Protein AF-A0A9W7AS23-F1 (afdb_monomer)

Nearest PDB structures (foldseek):
  8tau-assembly1_P  TM=3.254E-01  e=8.768E+00  Homo sapiens

Radius of gyration: 22.58 Å; Cα contacts (8 Å, |Δi|>4): 38; chains: 1; bounding box: 51×35×56 Å

Structure (mmCIF, N/CA/C/O backbone):
data_AF-A0A9W7AS23-F1
#
_entry.id   AF-A0A9W7AS23-F1
#
loop_
_atom_site.group_PDB
_atom_site.id
_atom_site.type_symbol
_atom_site.label_atom_id
_atom_site.label_alt_id
_atom_site.label_comp_id
_atom_site.label_asym_id
_atom_site.label_entity_id
_atom_site.label_seq_id
_atom_site.pdbx_PDB_ins_code
_atom_site.Cartn_x
_atom_site.Cartn_y
_atom_site.Cartn_z
_atom_site.occupancy
_atom_site.B_iso_or_equiv
_atom_site.auth_seq_id
_atom_site.auth_comp_id
_atom_site.auth_asym_id
_atom_site.auth_atom_id
_atom_site.pdbx_PDB_model_num
ATOM 1 N N . MET A 1 1 ? -13.834 11.671 23.291 1.00 37.16 1 MET A N 1
ATOM 2 C CA . MET A 1 1 ? -12.477 11.521 22.735 1.00 37.16 1 MET A CA 1
ATOM 3 C C . MET A 1 1 ? -11.754 12.813 23.034 1.00 37.16 1 MET A C 1
ATOM 5 O O . MET A 1 1 ? -12.161 13.842 22.510 1.00 37.16 1 MET A O 1
ATOM 9 N N . GLU A 1 2 ? -10.804 12.794 23.965 1.00 40.12 2 GLU A N 1
ATOM 10 C CA . GLU A 1 2 ? -9.956 13.960 24.210 1.00 40.12 2 GLU A CA 1
ATOM 11 C C . GLU A 1 2 ? -9.191 14.250 22.917 1.00 40.12 2 GLU A C 1
ATOM 13 O O . GLU A 1 2 ? -8.571 13.350 22.350 1.00 40.12 2 GLU A O 1
ATOM 18 N N . GLN A 1 3 ? -9.289 15.478 22.401 1.00 49.78 3 GLN A N 1
ATOM 19 C CA . GLN A 1 3 ? -8.350 15.938 21.386 1.00 49.78 3 GLN A CA 1
ATOM 20 C 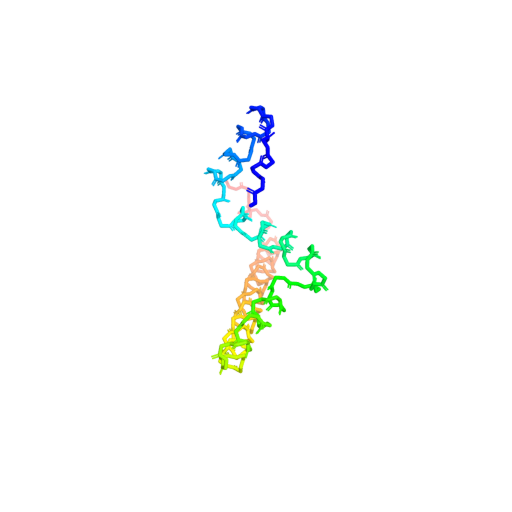C . GLN A 1 3 ? -6.974 15.868 22.042 1.00 49.78 3 GLN A C 1
ATOM 22 O O . GLN A 1 3 ? -6.660 16.706 22.884 1.00 49.78 3 GLN A O 1
ATOM 27 N N . GLN A 1 4 ? -6.172 14.859 21.697 1.00 57.38 4 GLN A N 1
ATOM 28 C CA . GLN A 1 4 ? -4.740 14.925 21.946 1.00 57.38 4 GLN A CA 1
ATOM 29 C C . GLN A 1 4 ? -4.261 16.164 21.198 1.00 57.38 4 GLN A C 1
ATOM 31 O O . GLN A 1 4 ? -4.183 16.176 19.970 1.00 57.38 4 GLN A O 1
ATOM 36 N N . SER A 1 5 ? -4.077 17.255 21.931 1.00 62.59 5 SER A N 1
ATOM 37 C CA . SER A 1 5 ? -3.646 18.525 21.378 1.00 62.59 5 SER A CA 1
ATOM 38 C C . SER A 1 5 ? -2.202 18.351 20.929 1.00 62.59 5 SER A C 1
ATOM 40 O O . SER A 1 5 ? -1.277 18.508 21.725 1.00 62.59 5 SER A O 1
ATOM 42 N N . LEU A 1 6 ? -2.033 17.960 19.664 1.00 71.38 6 LEU A N 1
ATOM 43 C CA . LEU A 1 6 ? -0.762 18.006 18.952 1.00 71.38 6 LEU A CA 1
ATOM 44 C C . LEU A 1 6 ? -0.134 19.378 19.184 1.00 71.38 6 LEU A C 1
ATOM 46 O O . LEU A 1 6 ? -0.826 20.404 19.155 1.00 71.38 6 LEU A O 1
ATOM 50 N N . SER A 1 7 ? 1.178 19.402 19.406 1.00 84.94 7 SER A N 1
ATOM 51 C CA . SER A 1 7 ? 1.891 20.671 19.410 1.00 84.94 7 SER A CA 1
ATOM 52 C C . SER A 1 7 ? 1.681 21.358 18.057 1.00 84.94 7 SER A C 1
ATOM 54 O O . SER A 1 7 ? 1.455 20.707 17.032 1.00 84.94 7 SER A O 1
ATOM 56 N N . ARG A 1 8 ? 1.741 22.693 18.030 1.00 82.62 8 ARG A N 1
ATOM 57 C CA . ARG A 1 8 ? 1.593 23.448 16.778 1.00 82.62 8 ARG A CA 1
ATOM 58 C C . ARG A 1 8 ? 2.588 22.977 15.710 1.00 82.62 8 ARG A C 1
ATOM 60 O O . ARG A 1 8 ? 2.233 22.896 14.539 1.00 82.62 8 ARG A O 1
ATOM 67 N N . GLU A 1 9 ? 3.805 22.648 16.127 1.00 86.12 9 GLU A N 1
ATOM 68 C CA . GLU A 1 9 ? 4.861 22.151 15.249 1.00 86.12 9 GLU A CA 1
ATOM 69 C C . GLU A 1 9 ? 4.513 20.776 14.659 1.00 86.12 9 GLU A C 1
ATOM 71 O O . GLU A 1 9 ? 4.621 20.575 13.446 1.00 86.12 9 GLU A O 1
ATOM 76 N N . ASP A 1 10 ? 3.996 19.860 15.480 1.00 84.38 10 ASP A N 1
ATOM 77 C CA . ASP A 1 10 ? 3.561 18.539 15.016 1.00 84.38 10 ASP A CA 1
ATOM 78 C C . ASP A 1 10 ? 2.346 18.635 14.086 1.00 84.38 10 ASP A C 1
ATOM 80 O O . ASP A 1 10 ? 2.289 17.954 13.061 1.00 84.38 10 ASP A O 1
ATOM 84 N N . ALA A 1 11 ? 1.402 19.533 14.378 1.00 84.38 11 ALA A N 1
ATOM 85 C CA . ALA A 1 11 ? 0.246 19.781 13.521 1.00 84.38 11 ALA A CA 1
ATOM 86 C C . ALA A 1 11 ? 0.658 20.327 12.141 1.00 84.38 11 ALA A C 1
ATOM 88 O O . ALA A 1 11 ? 0.135 19.892 11.113 1.00 84.38 11 ALA A O 1
ATOM 89 N N . GLU A 1 12 ? 1.625 21.248 12.090 1.00 85.75 12 GLU A N 1
ATOM 90 C CA . GLU A 1 12 ? 2.166 21.766 10.829 1.00 85.75 12 GLU A CA 1
ATOM 91 C C . GLU A 1 12 ? 2.913 20.682 10.036 1.00 85.75 12 GLU A C 1
ATOM 93 O O . GLU A 1 12 ? 2.830 20.647 8.802 1.00 85.75 12 GLU A O 1
ATOM 98 N N . LYS A 1 13 ? 3.612 19.770 10.719 1.00 86.12 13 LYS A N 1
ATOM 99 C CA . LYS A 1 13 ? 4.298 18.628 10.101 1.00 86.12 13 LYS A CA 1
ATOM 100 C C . LYS A 1 13 ? 3.314 17.621 9.502 1.00 86.12 13 LYS A C 1
ATOM 102 O O . LYS A 1 13 ? 3.475 17.242 8.341 1.00 86.12 13 LYS A O 1
ATOM 107 N N . GLU A 1 14 ? 2.285 17.234 10.247 1.00 84.81 14 GLU A N 1
ATOM 108 C CA . GLU A 1 14 ? 1.229 16.327 9.775 1.00 84.81 14 GLU A CA 1
ATOM 109 C C . GLU A 1 14 ? 0.456 16.941 8.597 1.00 84.81 14 GLU A C 1
ATOM 111 O O . GLU A 1 14 ? 0.243 16.290 7.574 1.00 84.81 14 GLU A O 1
ATOM 116 N N . TYR A 1 15 ? 0.147 18.239 8.661 1.00 84.62 15 TYR A N 1
ATOM 117 C CA . TYR A 1 15 ? -0.493 18.948 7.553 1.00 84.62 15 TYR A CA 1
ATOM 118 C C . TYR A 1 15 ? 0.382 19.006 6.292 1.00 84.62 15 TYR A C 1
ATOM 120 O O . TYR A 1 15 ? -0.118 18.877 5.170 1.00 84.62 15 TYR A O 1
ATOM 128 N N . LYS A 1 16 ? 1.701 19.174 6.448 1.00 88.06 16 LYS A N 1
ATOM 129 C CA . LYS A 1 16 ? 2.653 19.109 5.328 1.00 88.06 16 LYS A CA 1
ATOM 130 C C . LYS A 1 16 ? 2.706 17.715 4.706 1.00 88.06 16 LYS A C 1
ATOM 132 O O . LYS A 1 16 ? 2.694 17.629 3.480 1.00 88.06 16 LYS A O 1
ATOM 137 N N . LYS A 1 17 ? 2.731 16.646 5.512 1.00 86.06 17 LYS A N 1
ATOM 138 C CA . LYS A 1 17 ? 2.665 15.262 5.007 1.00 86.06 17 LYS A CA 1
ATOM 139 C C . LYS A 1 17 ? 1.395 15.041 4.183 1.00 86.06 17 LYS A C 1
ATOM 141 O O . LYS A 1 17 ? 1.489 14.618 3.033 1.00 86.06 17 LYS A O 1
ATOM 146 N N . PHE A 1 18 ? 0.240 15.434 4.728 1.00 86.94 18 PHE A N 1
ATOM 147 C CA . PHE A 1 18 ? -1.041 15.370 4.024 1.00 86.94 18 PHE A CA 1
ATOM 148 C C . PHE A 1 18 ? -1.009 16.126 2.689 1.00 86.94 18 PHE A C 1
ATOM 150 O O . PHE A 1 18 ? -1.469 15.605 1.680 1.00 86.94 18 PHE A O 1
ATOM 157 N N . LYS A 1 19 ? -0.433 17.336 2.645 1.00 89.62 19 LYS A N 1
ATOM 158 C CA . LYS A 1 19 ? -0.322 18.113 1.399 1.00 89.62 19 LYS A CA 1
ATOM 159 C C . LYS A 1 19 ? 0.606 17.494 0.356 1.00 89.62 19 LYS A C 1
ATOM 161 O O . LYS A 1 19 ? 0.340 17.653 -0.831 1.00 89.62 19 LYS A O 1
ATOM 166 N N . MET A 1 20 ? 1.703 16.865 0.775 1.00 89.62 20 MET A N 1
ATOM 167 C CA . MET A 1 20 ? 2.696 16.307 -0.148 1.00 89.62 20 MET A CA 1
ATOM 168 C C . MET A 1 20 ? 2.205 15.026 -0.815 1.00 89.62 20 MET A C 1
ATOM 170 O O . MET A 1 20 ? 2.336 14.889 -2.029 1.00 89.62 20 MET A O 1
ATOM 174 N N . ASN A 1 21 ? 1.628 14.107 -0.041 1.00 89.06 21 ASN A N 1
ATOM 175 C CA . ASN A 1 21 ? 1.018 12.902 -0.587 1.00 89.06 21 ASN A CA 1
ATOM 176 C C . ASN A 1 21 ? -0.205 12.493 0.251 1.00 89.06 21 ASN A C 1
ATOM 178 O O . ASN A 1 21 ? -0.071 11.737 1.216 1.00 89.06 21 ASN A O 1
ATOM 182 N N . PRO A 1 22 ? -1.408 12.976 -0.116 1.00 85.75 22 PRO A N 1
ATOM 183 C CA . PRO A 1 22 ? -2.631 12.685 0.628 1.00 85.75 22 PRO A CA 1
ATOM 184 C C . PRO A 1 22 ? -2.952 11.189 0.716 1.00 85.75 22 PRO A C 1
ATOM 186 O O . PRO A 1 22 ? -3.518 10.740 1.711 1.00 85.75 22 PRO A O 1
ATOM 189 N N . ASN A 1 23 ? -2.599 10.421 -0.320 1.00 84.12 23 ASN A N 1
ATOM 190 C CA . ASN A 1 23 ? -2.906 8.995 -0.389 1.00 84.12 23 ASN A CA 1
ATOM 191 C C . ASN A 1 23 ? -2.017 8.197 0.563 1.00 84.12 23 ASN A C 1
ATOM 193 O O . ASN A 1 23 ? -2.533 7.413 1.356 1.00 84.12 23 ASN A O 1
ATOM 197 N N . ASP A 1 24 ? -0.705 8.436 0.531 1.00 86.19 24 ASP A N 1
ATOM 198 C CA . ASP A 1 24 ? 0.232 7.766 1.440 1.00 86.19 24 ASP A CA 1
ATOM 199 C C . ASP A 1 24 ? -0.061 8.146 2.890 1.00 86.19 24 ASP A C 1
ATOM 201 O O . ASP A 1 24 ? -0.069 7.282 3.758 1.00 86.19 24 ASP A O 1
ATOM 205 N N . TYR A 1 25 ? -0.393 9.415 3.140 1.00 87.31 25 TYR A N 1
ATOM 206 C CA . TYR A 1 25 ? -0.792 9.873 4.466 1.00 87.31 25 TYR A CA 1
ATOM 207 C C . TYR A 1 25 ? -2.016 9.111 4.996 1.00 87.31 25 TYR A C 1
ATOM 209 O O . TYR A 1 25 ? -2.024 8.657 6.139 1.00 87.31 25 TYR A O 1
ATOM 217 N N . ALA A 1 26 ? -3.057 8.946 4.174 1.00 86.88 26 ALA A N 1
ATOM 218 C CA . ALA A 1 26 ? -4.249 8.202 4.571 1.00 86.88 26 ALA A CA 1
ATOM 219 C C . ALA A 1 26 ? -3.948 6.715 4.827 1.00 86.88 26 ALA A C 1
ATOM 221 O O . ALA A 1 26 ? -4.510 6.133 5.755 1.00 86.88 26 ALA A O 1
ATOM 222 N N . LEU A 1 27 ? -3.053 6.115 4.036 1.00 87.38 27 LEU A N 1
ATOM 223 C CA . LEU A 1 27 ? -2.604 4.735 4.230 1.00 87.38 27 LEU A CA 1
ATOM 224 C C . LEU A 1 27 ? -1.809 4.577 5.531 1.00 87.38 27 LEU A C 1
ATOM 226 O O . LEU A 1 27 ? -2.159 3.716 6.330 1.00 87.38 27 LEU A O 1
ATOM 230 N N . GLU A 1 28 ? -0.818 5.440 5.778 1.00 90.00 28 GLU A N 1
ATOM 231 C CA . GLU A 1 28 ? -0.001 5.459 7.004 1.00 90.00 28 GLU A CA 1
ATOM 232 C C . GLU A 1 28 ? -0.900 5.584 8.241 1.00 90.00 28 GLU A C 1
ATOM 234 O O . GLU A 1 28 ? -0.816 4.773 9.161 1.00 90.00 28 GLU A O 1
ATOM 239 N N . LYS A 1 29 ? -1.850 6.528 8.233 1.00 90.31 29 LYS A N 1
ATOM 240 C CA . LYS A 1 29 ? -2.797 6.703 9.346 1.00 90.31 29 LYS A CA 1
ATOM 241 C C . LYS A 1 29 ? -3.755 5.537 9.523 1.00 90.31 29 LYS A C 1
ATOM 243 O O . LYS A 1 29 ? -4.070 5.182 10.658 1.00 90.31 29 LYS A O 1
ATOM 248 N N . GLY A 1 30 ? -4.213 4.935 8.431 1.00 88.94 30 GLY A N 1
ATOM 249 C CA . GLY A 1 30 ? -5.025 3.726 8.492 1.00 88.94 30 GLY A CA 1
ATOM 250 C C . GLY A 1 30 ? -4.253 2.557 9.108 1.00 88.94 30 GLY A C 1
ATOM 251 O O . GLY A 1 30 ? -4.775 1.869 9.985 1.00 88.94 30 GLY A O 1
ATOM 252 N N . GLU A 1 31 ? -3.007 2.347 8.687 1.00 91.75 31 GLU A N 1
ATOM 253 C CA . GLU A 1 31 ? -2.134 1.309 9.239 1.00 91.75 31 GLU A CA 1
ATOM 254 C C . GLU A 1 31 ? -1.855 1.532 10.726 1.00 91.75 31 GLU A C 1
ATOM 256 O O . GLU A 1 31 ? -2.046 0.604 11.512 1.00 91.75 31 GLU A O 1
ATOM 261 N N . GLU A 1 32 ? -1.496 2.754 11.132 1.00 92.81 32 GLU A N 1
ATOM 262 C CA . GLU A 1 32 ? -1.301 3.124 12.541 1.00 92.81 32 GLU A CA 1
ATOM 263 C C . GLU A 1 32 ? -2.559 2.841 13.376 1.00 92.81 32 GLU A C 1
ATOM 265 O O . GLU A 1 32 ? -2.483 2.233 14.449 1.00 92.81 32 GLU A O 1
ATOM 270 N N . TYR A 1 33 ? -3.730 3.238 12.868 1.00 92.19 33 TYR A N 1
ATOM 271 C CA . TYR A 1 33 ? -5.003 3.052 13.554 1.00 92.19 33 TYR A CA 1
ATOM 272 C C . TYR A 1 33 ? -5.314 1.571 13.793 1.00 92.19 33 TYR A C 1
ATOM 274 O O . TYR A 1 33 ? -5.491 1.159 14.941 1.00 92.19 33 TYR A O 1
ATOM 282 N N . TYR A 1 34 ? -5.340 0.740 12.750 1.00 93.00 34 TYR A N 1
ATOM 283 C CA . TYR A 1 34 ? -5.693 -0.672 12.921 1.00 93.00 34 TYR A CA 1
ATOM 284 C C . TYR A 1 34 ? -4.592 -1.481 13.617 1.00 93.00 34 TYR A C 1
ATOM 286 O O . TYR A 1 34 ? -4.913 -2.413 14.358 1.00 93.00 34 TYR A O 1
ATOM 294 N N . ALA A 1 35 ? -3.319 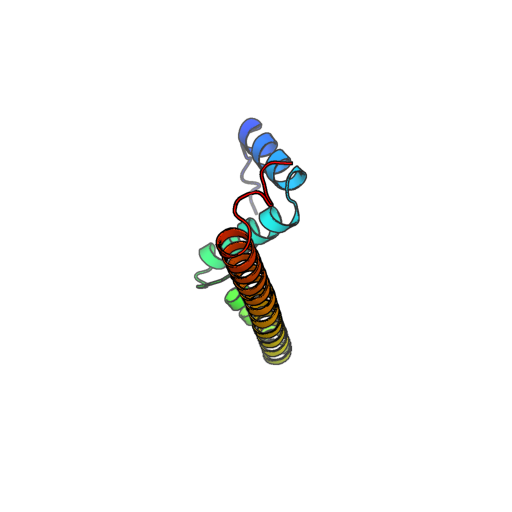-1.101 13.481 1.00 93.00 35 ALA A N 1
ATOM 295 C CA . ALA A 1 35 ? -2.244 -1.686 14.280 1.00 93.00 35 ALA A CA 1
ATOM 296 C C . ALA A 1 35 ? -2.458 -1.431 15.780 1.00 93.00 35 ALA A C 1
ATOM 298 O O . ALA A 1 35 ? -2.297 -2.350 16.585 1.00 93.00 35 ALA A O 1
ATOM 299 N N . SER A 1 36 ? -2.903 -0.226 16.165 1.00 93.25 36 SER A N 1
ATOM 300 C CA . SER A 1 36 ? -3.228 0.094 17.566 1.00 93.25 36 SER A CA 1
ATOM 301 C C . SER A 1 36 ? -4.387 -0.742 18.129 1.00 93.25 36 SER A C 1
ATOM 303 O O . SER A 1 36 ? -4.443 -0.998 19.330 1.00 93.25 36 SER A O 1
ATOM 305 N N . LEU A 1 37 ? -5.278 -1.222 17.256 1.00 92.06 37 LEU A N 1
ATOM 306 C CA . LEU A 1 37 ? -6.381 -2.124 17.597 1.00 92.06 37 LEU A CA 1
ATOM 307 C C . LEU A 1 37 ? -5.974 -3.610 17.599 1.00 92.06 37 LEU A C 1
ATOM 309 O O . LEU A 1 37 ? -6.805 -4.468 17.896 1.00 92.06 37 LEU A O 1
ATOM 313 N N . GLY A 1 38 ? -4.715 -3.927 17.282 1.00 92.69 38 GLY A N 1
ATOM 314 C CA . GLY A 1 38 ? -4.172 -5.288 17.282 1.00 92.69 38 GLY A CA 1
ATOM 315 C C . GLY A 1 38 ? -4.300 -6.039 15.954 1.00 92.69 38 GLY A C 1
ATOM 316 O O . GLY A 1 38 ? -4.006 -7.236 15.903 1.00 92.69 38 GLY A O 1
ATOM 317 N N . TYR A 1 39 ? -4.714 -5.374 14.872 1.00 92.94 39 TYR A N 1
ATOM 318 C CA . TYR A 1 39 ? -4.728 -5.990 13.545 1.00 92.94 39 TYR A CA 1
ATOM 319 C C . TYR A 1 39 ? -3.320 -6.043 12.947 1.00 92.94 39 TYR A C 1
ATOM 321 O O . TYR A 1 39 ? -2.493 -5.159 13.159 1.00 92.94 39 TYR A O 1
ATOM 329 N N . LYS A 1 40 ? -3.050 -7.088 12.156 1.00 90.88 40 LYS A N 1
ATOM 330 C CA . LYS A 1 40 ? -1.751 -7.278 11.486 1.00 90.88 40 LYS A CA 1
ATOM 331 C C . LYS A 1 40 ? -1.554 -6.346 10.294 1.00 90.88 40 LYS A C 1
ATOM 333 O O . LYS A 1 40 ? -0.419 -6.097 9.901 1.00 90.88 40 LYS A O 1
ATOM 338 N N . SER A 1 41 ? -2.647 -5.886 9.694 1.00 91.69 41 SER A N 1
ATOM 339 C CA . SER A 1 41 ? -2.634 -4.978 8.556 1.00 91.69 41 SER A CA 1
ATOM 340 C C . SER A 1 41 ? -3.895 -4.116 8.529 1.00 91.69 41 SER A C 1
ATOM 342 O O . SER A 1 41 ? -4.935 -4.505 9.065 1.00 91.69 41 SER A O 1
ATOM 344 N N . LEU A 1 42 ? -3.814 -2.972 7.841 1.00 92.12 42 LEU A N 1
ATOM 345 C CA . LEU A 1 42 ? -4.963 -2.118 7.516 1.00 92.12 42 LEU A CA 1
ATOM 346 C C . LEU A 1 42 ? -6.112 -2.931 6.897 1.00 92.12 42 LEU A C 1
ATOM 348 O O . LEU A 1 42 ? -7.264 -2.796 7.295 1.00 92.12 42 LEU A O 1
ATOM 352 N N . MET A 1 43 ? -5.791 -3.816 5.952 1.00 93.00 43 MET A N 1
ATOM 353 C CA . MET A 1 43 ? -6.787 -4.615 5.234 1.00 93.00 43 MET A CA 1
ATOM 354 C C . MET A 1 43 ? -7.529 -5.588 6.155 1.00 93.00 43 MET A C 1
ATOM 356 O O . MET A 1 43 ? -8.740 -5.739 6.012 1.00 93.00 43 MET A O 1
ATOM 360 N N . ASP A 1 44 ? -6.841 -6.200 7.124 1.00 92.38 44 ASP A N 1
ATOM 361 C CA . ASP A 1 44 ? -7.479 -7.084 8.111 1.00 92.38 44 ASP A CA 1
ATOM 362 C C . ASP A 1 44 ? -8.453 -6.309 9.009 1.00 92.38 44 ASP A C 1
ATOM 364 O O . ASP A 1 44 ? -9.546 -6.793 9.306 1.00 92.38 44 ASP A O 1
ATOM 368 N N . GLY A 1 45 ? -8.076 -5.088 9.400 1.00 92.38 45 GLY A N 1
ATOM 369 C CA . GLY A 1 45 ? -8.940 -4.188 10.159 1.00 92.38 45 GLY A CA 1
ATOM 370 C C . GLY A 1 45 ? -10.202 -3.800 9.388 1.00 92.38 45 GLY A C 1
ATOM 371 O O . GLY A 1 45 ? -11.313 -3.949 9.898 1.00 92.38 45 GLY A O 1
ATOM 372 N N . VAL A 1 46 ? -10.041 -3.405 8.123 1.00 92.06 46 VAL A N 1
ATOM 373 C CA . VAL A 1 46 ? -11.155 -3.069 7.221 1.00 92.06 46 VAL A CA 1
ATOM 374 C C . VAL A 1 46 ? -12.079 -4.270 6.991 1.00 92.06 46 VAL A C 1
ATOM 376 O O . VAL A 1 46 ? -13.300 -4.117 6.990 1.00 92.06 46 VAL A O 1
ATOM 379 N N . ILE A 1 47 ? -11.526 -5.477 6.831 1.00 94.25 47 ILE A N 1
ATOM 380 C CA . ILE A 1 47 ? -12.321 -6.708 6.721 1.00 94.25 47 ILE A CA 1
ATOM 381 C C . ILE A 1 47 ? -13.122 -6.944 8.004 1.00 94.25 47 ILE A C 1
ATOM 383 O O . ILE A 1 47 ? -14.314 -7.226 7.922 1.00 94.25 47 ILE A O 1
ATOM 387 N N . SER A 1 48 ? -12.504 -6.797 9.178 1.00 92.62 48 SER A N 1
ATOM 388 C CA . SER A 1 48 ? -13.192 -7.009 10.455 1.00 92.62 48 SER A CA 1
ATOM 389 C C . SER A 1 48 ? -14.331 -6.014 10.690 1.00 92.62 48 SER A C 1
ATOM 391 O O . SER A 1 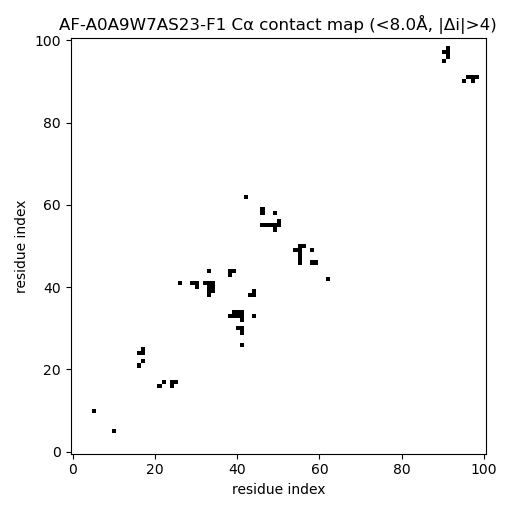48 ? -15.368 -6.374 11.24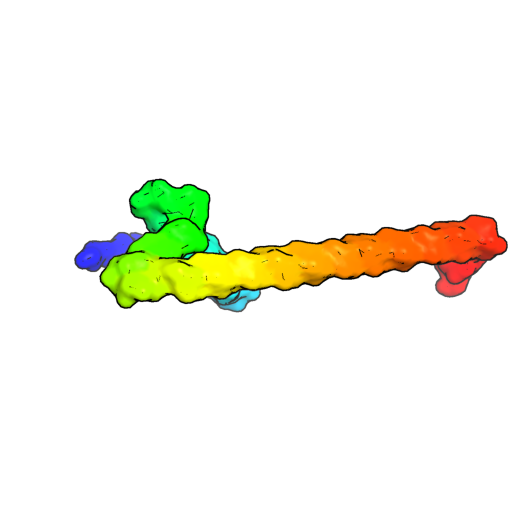7 1.00 92.62 48 SER A O 1
ATOM 393 N N . GLU A 1 49 ? -14.188 -4.764 10.251 1.00 92.75 49 GLU A N 1
ATOM 394 C CA . GLU A 1 49 ? -15.292 -3.800 10.285 1.00 92.75 49 GLU A CA 1
ATOM 395 C C . GLU A 1 49 ? -16.408 -4.175 9.312 1.00 92.75 49 GLU A C 1
ATOM 397 O O . GLU A 1 49 ? -17.574 -4.194 9.701 1.00 92.75 49 GLU A O 1
ATOM 402 N N . ALA A 1 50 ? -16.060 -4.573 8.090 1.00 92.75 50 ALA A N 1
ATOM 403 C CA . ALA A 1 50 ? -17.038 -5.033 7.110 1.00 92.75 50 ALA A CA 1
ATOM 404 C C . ALA A 1 50 ? -17.780 -6.303 7.561 1.00 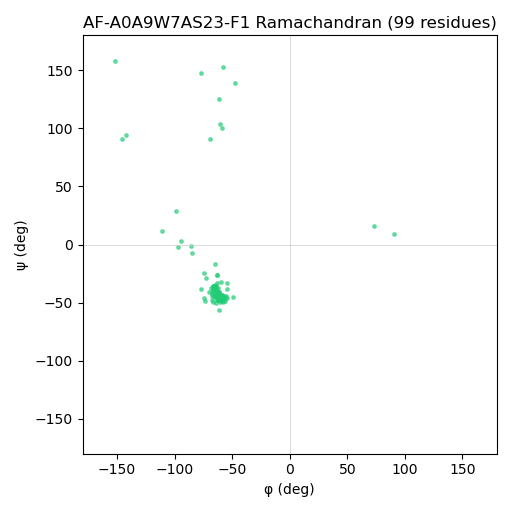92.75 50 ALA A C 1
ATOM 406 O O . ALA A 1 50 ? -18.959 -6.471 7.255 1.00 92.75 50 ALA A O 1
ATOM 407 N N . GLU A 1 51 ? -17.132 -7.196 8.312 1.00 93.75 51 GLU A N 1
ATOM 408 C CA . GLU A 1 51 ? -17.767 -8.377 8.907 1.00 93.75 51 GLU A CA 1
ATOM 409 C C . GLU A 1 51 ? -18.874 -8.006 9.896 1.00 93.75 51 GLU A C 1
ATOM 411 O O . GLU A 1 51 ? -19.926 -8.648 9.890 1.00 93.75 51 GLU A O 1
ATOM 416 N N . LYS A 1 52 ? -18.694 -6.937 10.683 1.00 93.81 52 LYS A N 1
ATOM 417 C CA . LYS A 1 52 ? -19.732 -6.433 11.603 1.00 93.81 52 LYS A CA 1
ATOM 418 C C . LYS A 1 52 ? -20.979 -5.953 10.857 1.00 93.81 52 LYS A C 1
ATOM 420 O O . LYS A 1 52 ? -22.073 -5.997 11.410 1.00 93.81 52 LYS A O 1
ATOM 425 N N . GLU A 1 53 ? -20.819 -5.534 9.604 1.00 92.56 53 GLU A N 1
ATOM 426 C CA . GLU A 1 53 ? -21.897 -5.094 8.712 1.00 92.56 53 GLU A CA 1
ATOM 427 C 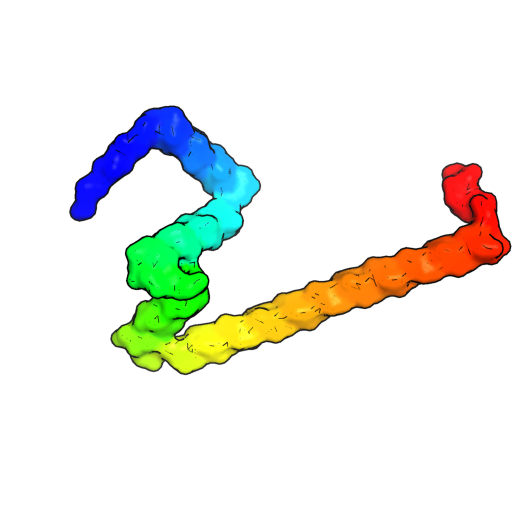C . GLU A 1 53 ? -22.425 -6.212 7.792 1.00 92.56 53 GLU A C 1
ATOM 429 O O . GLU A 1 53 ? -23.272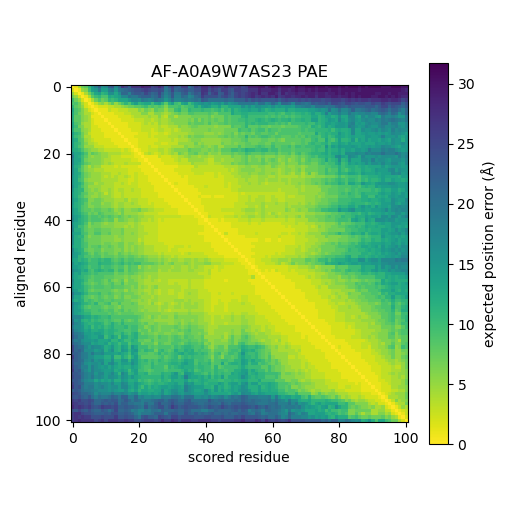 -5.960 6.936 1.00 92.56 53 GLU A O 1
ATOM 434 N N . GLY A 1 54 ? -21.925 -7.448 7.922 1.00 93.31 54 GLY A N 1
ATOM 435 C CA . GLY A 1 54 ? -22.306 -8.568 7.052 1.00 93.31 54 GLY A CA 1
ATOM 436 C C . GLY A 1 54 ? -21.731 -8.496 5.630 1.00 93.31 54 GLY A C 1
ATOM 437 O O . GLY A 1 54 ? -22.192 -9.208 4.742 1.00 93.31 54 GLY A O 1
ATOM 438 N N . ARG A 1 55 ? -20.719 -7.651 5.402 1.00 94.19 55 ARG A N 1
ATOM 439 C CA . ARG A 1 55 ? -20.065 -7.408 4.100 1.00 94.19 55 ARG A CA 1
ATOM 440 C C . ARG A 1 55 ? -18.630 -7.939 4.020 1.00 94.19 55 ARG A C 1
ATOM 442 O O . ARG A 1 55 ? -17.902 -7.619 3.082 1.00 94.19 55 ARG A O 1
ATOM 449 N N . GLY A 1 56 ? -18.211 -8.750 4.991 1.00 93.19 56 GLY A N 1
ATOM 450 C CA . GLY A 1 56 ? -16.843 -9.273 5.082 1.00 93.19 56 GLY A CA 1
ATOM 451 C C . GLY A 1 56 ? -16.377 -9.988 3.810 1.00 93.19 56 GLY A C 1
ATOM 452 O O . GLY A 1 56 ? -15.295 -9.697 3.304 1.00 93.19 56 GLY A O 1
ATOM 453 N N . ASP A 1 57 ? -17.214 -10.861 3.245 1.00 94.12 57 ASP A N 1
ATOM 454 C CA . ASP A 1 57 ? -16.864 -11.638 2.048 1.00 94.12 57 ASP A CA 1
ATOM 455 C C . ASP A 1 57 ? -16.717 -10.762 0.795 1.00 94.12 57 ASP A C 1
ATOM 457 O O . ASP A 1 57 ? -15.763 -10.928 0.034 1.00 94.12 57 ASP A O 1
ATOM 461 N N . GLU A 1 58 ? -17.600 -9.772 0.614 1.00 94.56 58 GLU A N 1
ATOM 462 C CA . GLU A 1 58 ? -17.512 -8.785 -0.474 1.00 94.56 58 GLU A CA 1
ATOM 463 C C . GLU A 1 58 ? -16.179 -8.027 -0.409 1.00 94.56 58 GLU A C 1
ATOM 465 O O . GLU A 1 58 ? -15.476 -7.860 -1.410 1.00 94.56 58 GLU A O 1
ATOM 470 N N . VAL A 1 59 ? -15.810 -7.568 0.787 1.00 93.81 59 VAL A N 1
ATOM 471 C CA . VAL A 1 59 ? -14.593 -6.783 0.998 1.00 93.81 59 VAL A CA 1
ATOM 472 C C . VAL A 1 59 ? -13.340 -7.644 0.826 1.00 93.81 59 VAL A C 1
ATOM 474 O O . VAL A 1 59 ? -12.395 -7.210 0.161 1.00 93.81 59 VAL A O 1
ATOM 477 N N . ARG A 1 60 ? -13.341 -8.885 1.328 1.00 93.56 60 ARG A N 1
ATOM 478 C CA . ARG A 1 60 ? -12.254 -9.855 1.107 1.00 93.56 60 ARG A CA 1
ATOM 479 C C . ARG A 1 60 ? -12.032 -10.146 -0.376 1.00 93.56 60 ARG A C 1
ATOM 481 O O . ARG A 1 60 ? -10.879 -10.171 -0.816 1.00 93.56 60 ARG A O 1
ATOM 488 N N . ASP A 1 61 ? -13.099 -10.326 -1.153 1.00 95.62 61 ASP A N 1
ATOM 489 C CA . ASP A 1 61 ? -12.992 -10.560 -2.597 1.00 95.62 61 ASP A CA 1
ATOM 490 C C . ASP A 1 61 ? -12.411 -9.335 -3.320 1.00 95.62 61 ASP A C 1
ATOM 492 O O . ASP A 1 61 ? -11.452 -9.444 -4.092 1.00 95.62 61 ASP A O 1
ATOM 496 N N . ARG A 1 62 ? -12.892 -8.132 -2.983 1.00 93.31 62 ARG A N 1
ATOM 497 C CA . ARG A 1 62 ? -12.369 -6.874 -3.541 1.00 93.31 62 ARG A CA 1
ATOM 498 C C . ARG A 1 62 ? -10.882 -6.674 -3.253 1.00 93.31 62 ARG A C 1
ATOM 500 O O . ARG A 1 62 ? -10.135 -6.308 -4.164 1.00 93.31 62 ARG A O 1
ATOM 507 N N . ILE A 1 63 ? -10.444 -6.927 -2.020 1.00 92.44 63 ILE A N 1
ATOM 508 C CA . ILE A 1 63 ? -9.028 -6.842 -1.628 1.00 92.44 63 ILE A CA 1
ATOM 509 C C . ILE A 1 63 ? -8.204 -7.886 -2.386 1.00 92.44 63 ILE A C 1
ATOM 511 O O . ILE A 1 63 ? -7.131 -7.573 -2.909 1.00 92.44 63 ILE A O 1
ATOM 515 N N . SER A 1 64 ? -8.713 -9.112 -2.507 1.00 93.25 64 SER A N 1
ATOM 516 C CA . SER A 1 64 ? -8.026 -10.191 -3.224 1.00 93.25 64 SER A CA 1
ATOM 517 C C . SER A 1 64 ? -7.847 -9.860 -4.706 1.00 93.25 64 SER A C 1
ATOM 519 O O . SER A 1 64 ? -6.746 -10.006 -5.248 1.00 93.25 64 SER A O 1
ATOM 521 N N . LYS A 1 65 ? -8.890 -9.328 -5.353 1.00 95.06 65 LYS A N 1
ATOM 522 C CA . LYS A 1 65 ? -8.832 -8.843 -6.736 1.00 95.06 65 LYS A CA 1
ATOM 523 C C . LYS A 1 65 ? -7.824 -7.708 -6.891 1.00 95.06 65 LYS A C 1
ATOM 525 O O . LYS A 1 65 ? -6.968 -7.775 -7.770 1.00 95.06 65 LYS A O 1
ATOM 530 N N . PHE A 1 66 ? -7.871 -6.710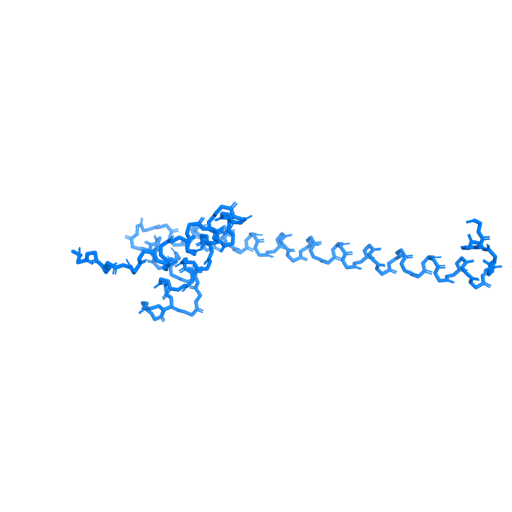 -6.008 1.00 91.38 66 PHE A N 1
ATOM 531 C CA . PHE A 1 66 ? -6.920 -5.598 -6.021 1.00 91.38 66 PHE A CA 1
ATOM 532 C C . PHE A 1 66 ? -5.467 -6.080 -5.904 1.00 91.38 66 PHE A C 1
ATOM 534 O O . PHE A 1 66 ? -4.602 -5.632 -6.662 1.00 91.38 66 PHE A O 1
ATOM 541 N N . LYS A 1 67 ? -5.194 -7.026 -4.998 1.00 90.38 67 LYS A N 1
ATOM 542 C CA . LYS A 1 67 ? -3.857 -7.600 -4.804 1.00 90.38 67 LYS A CA 1
ATOM 543 C C . LYS A 1 67 ? -3.374 -8.328 -6.055 1.00 90.38 67 LYS A C 1
ATOM 545 O O . LYS A 1 67 ? -2.244 -8.102 -6.486 1.00 90.38 67 LYS A O 1
ATOM 550 N N . ARG A 1 68 ? -4.232 -9.147 -6.666 1.00 93.62 68 ARG A N 1
ATOM 551 C CA . ARG A 1 68 ? -3.915 -9.864 -7.908 1.00 93.62 68 ARG A CA 1
ATOM 552 C C . ARG A 1 68 ? -3.608 -8.901 -9.053 1.00 93.62 68 ARG A C 1
ATOM 554 O O . ARG A 1 68 ? -2.594 -9.052 -9.730 1.00 93.62 68 ARG A O 1
ATOM 561 N N . ASP A 1 69 ? -4.455 -7.897 -9.246 1.00 94.25 69 ASP A N 1
ATOM 562 C CA . ASP A 1 69 ? -4.295 -6.928 -10.331 1.00 94.25 69 ASP A CA 1
ATOM 563 C C . ASP A 1 69 ? -3.032 -6.072 -10.128 1.00 94.25 69 ASP A C 1
ATOM 565 O O . ASP A 1 69 ? -2.319 -5.765 -11.085 1.00 94.25 69 ASP A O 1
ATOM 569 N N . SER A 1 70 ? -2.702 -5.737 -8.878 1.00 90.81 70 SER A N 1
ATOM 570 C CA . SER A 1 70 ? -1.469 -5.019 -8.531 1.00 90.81 70 SER A CA 1
ATOM 571 C C . SER A 1 70 ? -0.218 -5.862 -8.779 1.00 90.81 70 SER A C 1
ATOM 573 O O . SER A 1 70 ? 0.748 -5.363 -9.355 1.00 90.81 70 SER A O 1
ATOM 575 N N . GLN A 1 71 ? -0.237 -7.150 -8.419 1.00 92.38 71 GLN A N 1
ATOM 576 C CA . GLN A 1 71 ? 0.860 -8.077 -8.716 1.00 92.38 71 GLN A CA 1
ATOM 577 C C . GLN A 1 71 ? 1.079 -8.224 -10.223 1.00 92.38 71 GLN A C 1
ATOM 579 O O . GLN A 1 71 ? 2.215 -8.157 -10.686 1.00 92.38 71 GLN A O 1
ATOM 584 N N . LEU A 1 72 ? -0.000 -8.355 -11.000 1.00 94.19 72 LEU A N 1
ATOM 585 C CA . LEU A 1 72 ? 0.090 -8.447 -12.455 1.00 94.19 72 LEU A CA 1
ATOM 586 C C . LEU A 1 72 ? 0.731 -7.192 -13.062 1.00 94.19 72 LEU A C 1
ATOM 588 O O . LEU A 1 72 ? 1.621 -7.303 -13.904 1.00 94.19 72 LEU A O 1
ATOM 592 N N . LYS A 1 73 ? 0.328 -6.002 -12.601 1.00 92.06 73 LYS A N 1
ATOM 593 C CA . LYS A 1 73 ? 0.945 -4.735 -13.021 1.00 92.06 73 LYS A CA 1
ATOM 594 C C . LYS A 1 73 ? 2.423 -4.675 -12.645 1.00 92.06 73 LYS A C 1
ATOM 596 O O . LYS A 1 73 ? 3.236 -4.303 -13.484 1.00 92.06 73 LYS A O 1
ATOM 601 N N . ALA A 1 74 ? 2.783 -5.075 -11.426 1.00 90.88 74 ALA A N 1
ATOM 602 C CA . ALA A 1 74 ? 4.176 -5.103 -10.988 1.00 90.88 74 ALA A CA 1
ATOM 603 C C . ALA A 1 74 ? 5.026 -6.026 -11.876 1.00 90.88 74 ALA A C 1
ATOM 605 O O . ALA A 1 74 ? 6.082 -5.613 -12.353 1.00 90.88 74 ALA A O 1
ATOM 606 N N . TYR A 1 75 ? 4.540 -7.233 -12.180 1.00 93.81 75 TYR A N 1
ATOM 607 C CA . TYR A 1 75 ? 5.229 -8.149 -13.090 1.00 93.81 75 TYR A CA 1
ATOM 608 C C . TYR A 1 75 ? 5.333 -7.603 -14.512 1.00 93.81 75 TYR A C 1
ATOM 610 O O . TYR A 1 75 ? 6.381 -7.758 -15.135 1.00 93.81 75 TYR A O 1
ATOM 618 N N . ALA A 1 76 ? 4.300 -6.927 -15.017 1.00 93.12 76 ALA A N 1
ATOM 619 C CA . ALA A 1 76 ? 4.346 -6.292 -16.331 1.00 93.12 76 ALA A CA 1
ATOM 620 C C . ALA A 1 76 ? 5.421 -5.193 -16.395 1.00 93.12 76 ALA A C 1
ATOM 622 O O . ALA A 1 76 ? 6.185 -5.132 -17.361 1.00 93.12 76 ALA A O 1
ATOM 623 N N . VAL A 1 77 ? 5.531 -4.365 -15.352 1.00 94.00 77 VAL A N 1
ATOM 624 C CA . VAL A 1 77 ? 6.572 -3.330 -15.250 1.00 94.00 77 VAL A CA 1
ATOM 625 C C . VAL A 1 77 ? 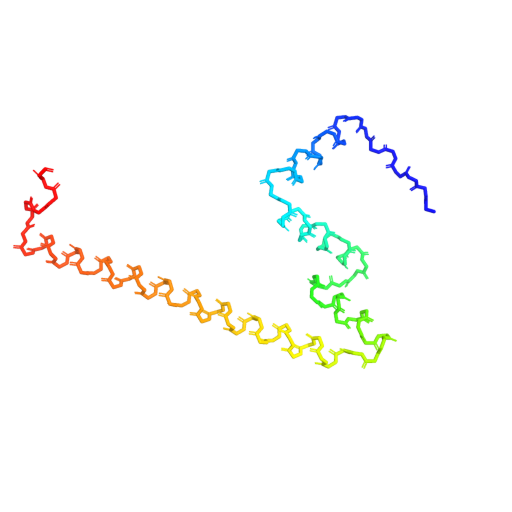7.960 -3.964 -15.179 1.00 94.00 77 VAL A C 1
ATOM 627 O O . VAL A 1 77 ? 8.825 -3.607 -15.976 1.00 94.00 77 VAL A O 1
ATOM 630 N N . ILE A 1 78 ? 8.167 -4.940 -14.290 1.00 92.25 78 ILE A N 1
ATOM 631 C CA . ILE A 1 78 ? 9.450 -5.647 -14.152 1.00 92.25 78 ILE A CA 1
ATOM 632 C C . ILE A 1 78 ? 9.844 -6.308 -15.477 1.00 92.25 78 ILE A C 1
ATOM 634 O O . ILE A 1 78 ? 10.966 -6.130 -15.944 1.00 92.25 78 ILE A O 1
ATOM 638 N N . GLY A 1 79 ? 8.915 -7.023 -16.113 1.00 93.44 79 GLY A N 1
ATOM 639 C CA . GLY A 1 79 ? 9.139 -7.667 -17.404 1.00 93.44 79 GLY A CA 1
ATOM 640 C C . GLY A 1 79 ? 9.525 -6.663 -18.487 1.00 93.44 79 GLY A C 1
ATOM 641 O O . GLY A 1 79 ? 10.490 -6.889 -19.212 1.00 93.44 79 GLY A O 1
ATOM 642 N N . THR A 1 80 ? 8.841 -5.519 -18.549 1.00 93.06 80 THR A N 1
ATOM 643 C CA . THR A 1 80 ? 9.163 -4.449 -19.505 1.00 93.06 80 THR A CA 1
ATOM 644 C C . THR A 1 80 ? 10.564 -3.893 -19.268 1.00 93.06 80 THR A C 1
ATOM 646 O O . THR A 1 80 ? 11.340 -3.774 -20.213 1.00 93.06 80 THR A O 1
ATOM 649 N N . VAL A 1 81 ? 10.925 -3.606 -18.015 1.00 94.38 81 VAL A N 1
ATOM 650 C CA . VAL A 1 81 ? 12.263 -3.106 -17.659 1.00 94.38 81 VAL A CA 1
ATOM 651 C C . VAL A 1 81 ? 13.344 -4.114 -18.042 1.00 94.38 81 VAL A C 1
ATOM 653 O O . VAL A 1 81 ? 14.351 -3.727 -18.629 1.00 94.38 81 VAL A O 1
ATOM 656 N N . ILE A 1 82 ? 13.126 -5.403 -17.770 1.00 94.56 82 ILE A N 1
ATOM 657 C CA . ILE A 1 82 ? 14.052 -6.477 -18.147 1.00 94.56 82 ILE A CA 1
ATOM 658 C C . ILE A 1 82 ? 14.224 -6.524 -19.669 1.00 94.56 82 ILE A C 1
ATOM 660 O O . ILE A 1 82 ? 15.354 -6.517 -20.155 1.00 94.56 82 ILE A O 1
ATOM 664 N N . VAL A 1 83 ? 13.127 -6.530 -20.430 1.00 94.94 83 VAL A N 1
ATOM 665 C CA . VAL A 1 83 ? 13.171 -6.575 -21.900 1.00 94.94 83 VAL A CA 1
ATOM 666 C C . VAL A 1 83 ? 13.911 -5.365 -22.467 1.00 94.94 83 VAL A C 1
ATOM 668 O O . VAL A 1 83 ? 14.794 -5.537 -23.304 1.00 94.94 83 VAL A O 1
ATOM 671 N N . VAL A 1 84 ? 13.606 -4.157 -21.985 1.00 93.88 84 VAL A N 1
ATOM 672 C CA . VAL A 1 84 ? 14.291 -2.928 -22.411 1.00 93.88 84 VAL A CA 1
ATOM 673 C C . VAL A 1 84 ? 15.777 -2.995 -22.071 1.00 93.88 84 VAL A C 1
ATOM 675 O O . VAL A 1 84 ? 16.607 -2.715 -22.929 1.00 93.88 84 VAL A O 1
ATOM 678 N N . PHE A 1 85 ? 16.131 -3.417 -20.856 1.00 93.81 85 PHE A N 1
ATOM 679 C CA . PHE A 1 85 ? 17.525 -3.544 -20.438 1.00 93.81 85 PHE A CA 1
ATOM 680 C C . PHE A 1 85 ? 18.311 -4.498 -21.344 1.00 93.81 85 PHE A C 1
ATOM 682 O O . PHE A 1 85 ? 19.385 -4.143 -21.827 1.00 93.81 85 PHE A O 1
ATOM 689 N N . PHE A 1 86 ? 17.775 -5.690 -21.618 1.00 94.62 86 PHE A N 1
ATOM 690 C CA . PHE A 1 86 ? 18.447 -6.656 -22.486 1.00 94.62 86 PHE A CA 1
ATOM 691 C C . PHE A 1 86 ? 18.499 -6.197 -23.944 1.00 94.62 86 PHE A C 1
ATOM 693 O O . PHE A 1 86 ? 19.527 -6.386 -24.587 1.00 94.62 86 PHE A O 1
ATOM 700 N N . ALA A 1 87 ? 17.450 -5.549 -24.454 1.00 91.19 87 ALA A N 1
ATOM 701 C CA . ALA A 1 87 ? 17.464 -4.971 -25.795 1.00 91.19 87 ALA A CA 1
ATOM 702 C C . ALA A 1 87 ? 18.551 -3.892 -25.933 1.00 91.19 87 ALA A C 1
ATOM 704 O O . ALA A 1 87 ? 19.326 -3.923 -26.886 1.00 91.19 87 ALA A O 1
ATOM 705 N N . LEU A 1 88 ? 18.664 -2.984 -24.957 1.00 90.69 88 LEU A N 1
ATOM 706 C CA . LEU A 1 88 ? 19.712 -1.959 -24.929 1.00 90.69 88 LEU A CA 1
ATOM 707 C C . LEU A 1 88 ? 21.109 -2.572 -24.793 1.00 90.69 88 LEU A C 1
ATOM 709 O O . LEU A 1 88 ? 22.040 -2.111 -25.446 1.00 90.69 88 LEU A O 1
ATOM 713 N N . LYS A 1 89 ? 21.258 -3.625 -23.982 1.00 90.19 89 LYS A N 1
ATOM 714 C CA . LYS A 1 89 ? 22.527 -4.344 -23.836 1.00 90.19 89 LYS A CA 1
ATOM 715 C C . LYS A 1 89 ? 22.958 -5.008 -25.146 1.00 90.19 89 LYS A C 1
ATOM 717 O O . LYS A 1 89 ? 24.101 -4.839 -25.552 1.00 90.19 89 LYS A O 1
ATOM 722 N N . LEU A 1 90 ? 22.052 -5.716 -25.821 1.00 90.56 90 LEU A N 1
ATOM 723 C CA . LEU A 1 90 ? 22.332 -6.329 -27.123 1.00 90.56 90 LEU A CA 1
ATOM 724 C C . LEU A 1 90 ? 22.668 -5.271 -28.179 1.00 90.56 90 LEU A C 1
ATOM 726 O O . LEU A 1 90 ? 23.599 -5.457 -28.956 1.00 90.56 90 LEU A O 1
ATOM 730 N N . GLN A 1 91 ? 21.951 -4.144 -28.177 1.00 88.56 91 GLN A N 1
ATOM 731 C CA . GLN A 1 91 ? 22.231 -3.029 -29.079 1.00 88.56 91 GLN A CA 1
ATOM 732 C C . GLN A 1 91 ? 23.616 -2.424 -28.820 1.00 88.56 91 GLN A C 1
ATOM 734 O O . GLN A 1 91 ? 24.329 -2.130 -29.772 1.00 88.56 91 GLN A O 1
ATOM 739 N N . TYR A 1 92 ? 24.017 -2.278 -27.554 1.00 87.12 92 TYR A N 1
ATOM 740 C CA . TYR A 1 92 ? 25.354 -1.811 -27.183 1.00 87.12 92 TYR A CA 1
ATOM 741 C C . TYR A 1 92 ? 26.460 -2.780 -27.606 1.00 87.12 92 TYR A C 1
ATOM 743 O O . TYR A 1 92 ? 27.499 -2.354 -28.099 1.00 87.12 92 TYR A O 1
ATOM 751 N N . GLU A 1 93 ? 26.252 -4.084 -27.409 1.00 85.94 93 GLU A N 1
ATOM 752 C CA . GLU A 1 93 ? 27.215 -5.109 -27.825 1.00 85.94 93 GLU A CA 1
ATOM 753 C C . GLU A 1 93 ? 27.363 -5.159 -29.355 1.00 85.94 93 GLU A C 1
ATOM 755 O O . GLU A 1 93 ? 28.465 -5.382 -29.854 1.00 85.94 93 GLU A O 1
ATOM 760 N N . ALA A 1 94 ? 26.279 -4.917 -30.099 1.00 86.81 94 ALA A N 1
ATOM 761 C CA . ALA A 1 94 ? 26.293 -4.858 -31.559 1.00 86.81 94 ALA A CA 1
ATOM 762 C C . ALA A 1 94 ? 26.882 -3.543 -32.110 1.00 86.81 94 ALA A C 1
ATOM 764 O O . ALA A 1 94 ? 27.587 -3.567 -33.119 1.00 86.81 94 ALA A O 1
ATOM 765 N N . ASP A 1 95 ? 26.605 -2.409 -31.463 1.00 85.19 95 ASP A N 1
ATOM 766 C CA . ASP A 1 95 ? 27.125 -1.085 -31.813 1.00 85.19 95 ASP A CA 1
ATOM 767 C C . ASP A 1 95 ? 27.444 -0.266 -30.543 1.00 85.19 95 ASP A C 1
ATOM 769 O O . ASP A 1 95 ? 26.585 0.445 -30.007 1.00 85.19 95 ASP A O 1
ATOM 773 N N . PRO A 1 96 ? 28.704 -0.298 -30.075 1.00 78.75 96 PRO A N 1
ATOM 774 C CA . PRO A 1 96 ? 29.124 0.431 -28.878 1.00 78.75 96 PRO A CA 1
ATOM 775 C C . PRO A 1 96 ? 29.032 1.957 -29.014 1.00 78.75 96 PRO A C 1
ATOM 777 O O . PRO A 1 96 ? 29.074 2.669 -28.008 1.00 78.75 96 PRO A O 1
ATOM 780 N N . SER A 1 97 ? 28.926 2.482 -30.242 1.00 81.94 97 SER A N 1
ATOM 781 C CA . SER A 1 97 ? 28.816 3.919 -30.512 1.00 81.94 97 SER A CA 1
ATOM 782 C C . SER A 1 97 ? 27.380 4.446 -30.415 1.00 81.94 97 SER A C 1
ATOM 784 O O . SER A 1 97 ? 27.176 5.660 -30.398 1.00 81.94 97 SER A O 1
ATOM 786 N N . PHE A 1 98 ? 26.397 3.552 -30.258 1.00 75.88 98 PHE A N 1
ATOM 787 C CA . PHE A 1 98 ? 24.969 3.867 -30.203 1.00 75.88 98 PHE A CA 1
ATOM 788 C C . PHE A 1 98 ? 24.590 4.912 -29.135 1.00 75.88 98 PHE A C 1
ATOM 790 O O . PHE A 1 98 ? 23.686 5.713 -29.362 1.00 75.88 98 PHE A O 1
ATOM 797 N N . PHE A 1 99 ? 25.293 4.950 -27.997 1.00 74.31 99 PHE A N 1
ATOM 798 C CA . PHE A 1 99 ? 25.042 5.913 -26.910 1.00 74.31 99 PHE A CA 1
ATOM 799 C C . PHE A 1 99 ? 25.948 7.158 -26.931 1.00 74.31 99 PHE A C 1
ATOM 801 O O . PHE A 1 99 ? 25.778 8.030 -26.086 1.00 74.31 99 PHE A O 1
ATOM 808 N N . ASN A 1 100 ? 26.895 7.261 -27.870 1.00 72.44 100 ASN A N 1
ATOM 809 C CA . ASN A 1 100 ? 27.869 8.362 -27.952 1.00 72.44 100 ASN A CA 1
ATOM 810 C C . ASN A 1 100 ? 27.472 9.447 -28.974 1.00 72.44 100 ASN A C 1
ATOM 812 O O . ASN A 1 100 ? 28.344 10.091 -29.560 1.00 72.44 100 ASN A O 1
ATOM 816 N N . LYS A 1 101 ? 26.169 9.629 -29.212 1.00 58.25 101 LYS A N 1
ATOM 817 C CA . LYS A 1 101 ? 25.631 10.704 -30.057 1.00 58.25 101 LYS A CA 1
ATOM 818 C C . LYS A 1 101 ? 25.206 11.915 -29.244 1.00 58.25 101 LYS A C 1
ATOM 820 O O . LYS A 1 101 ? 24.550 11.711 -28.201 1.00 58.25 101 LYS A O 1
#

Sequence (101 aa):
MEQQSLSREDAEKEYKKFKMNPNDYALEKGEEYYASLGYKSLMDGVISEAEKEGRGDEVRDRISKFKRDSQLKAYAVIGTVIVVFFALKLQYEADPSFFNK

Organism: NCBI:txid2557542

Mean predicted aligned error: 8.8 Å

Foldseek 3Di:
DPPPPDDPVVVVVLVVVCVVPVVVSVLVVLQVVVVVVVDPGSLRSVLVVCVVVVNNVVSVVVVVVVVVVVVVVVVVVVVVVVVVVVVVVVVCVVPVCPPVD

pLDDT: mean 87.62, std 10.66, range [37.16, 95.62]

Solvent-accessible surface area (backbone atoms only — not comparable to full-atom values): 5682 Å² total; per-residue (Å²): 132,81,79,78,77,63,52,72,68,55,48,52,51,52,53,47,46,38,70,74,39,53,66,61,43,53,50,53,53,43,35,55,52,24,40,76,74,71,32,95,37,40,66,56,36,54,30,56,55,29,44,79,73,76,39,26,69,62,49,50,50,53,52,51,50,51,51,51,54,50,51,52,52,50,51,52,53,53,51,48,53,51,52,52,51,51,51,54,50,53,47,36,74,75,37,72,63,74,80,77,118

Secondary structure (DSSP, 8-state):
-------HHHHHHHHHHHHH-HHHHHHHHHHHHHHHTT-SSHHHHHHHHHHHTT-HHHHHHHHHHHHHHHHHHHHHHHHHHHHHHHHHHHHHHH-TTTT--